Protein AF-A0A7X6VIM5-F1 (afdb_monomer_lite)

Secondary structure (DSSP, 8-state):
-PPPPPHHHHHHHHHHHHHHHHHHHHHT-HHHHHHHHHHHHHHHHHHTT-HHHHHHHHHHHTTSS-HHHHHHHHHHHHHHT-SHHHHHHHHHHHHT-STTTTHHHHHHHHHHHHTT-STT---

Radius of gyration: 13.99 Å; chains: 1; bounding box: 31×36×42 Å

Foldseek 3Di:
DPDDDALVSLLVLLVVLQVQLLVCVVVVVVVSNVVSVVVLVVSLVVCLVPVVSLQSNLVVQCPDPDLSSVLSSLLSCLVSVHPPVSSLVSLVVLLPDPPSPPSNVSSVVSNCQSVCVDPPGHD

Sequence (123 aa):
MRKKLTAQEIVNLHIESDKISDIATVEGDYRTNNREGKKINKLFTLLAHDIELAQEVYGILLDYDNITTRTEAAAACLKLSIHKNKAVQVLEELSKRNDIGIRRLNAEMTLRVWRGEFPGKTL

pLDDT: mean 95.02, std 6.8, range [43.62, 98.69]

Structure (mmCIF, N/CA/C/O backbone):
data_AF-A0A7X6VIM5-F1
#
_entry.id   AF-A0A7X6VIM5-F1
#
loop_
_atom_site.group_PDB
_atom_site.id
_atom_site.type_symbol
_atom_site.label_atom_id
_atom_site.label_alt_id
_atom_site.label_comp_id
_atom_site.label_asym_id
_atom_site.label_entity_id
_atom_site.label_seq_id
_atom_site.pdbx_PDB_ins_code
_atom_site.Cartn_x
_atom_site.Cartn_y
_atom_site.Cartn_z
_atom_site.occupancy
_atom_site.B_iso_or_equiv
_atom_site.auth_seq_id
_atom_site.auth_comp_id
_atom_site.auth_asym_id
_atom_site.auth_atom_id
_atom_site.pdbx_PDB_model_num
ATOM 1 N N . MET A 1 1 ? -4.949 16.732 26.371 1.00 43.62 1 MET A N 1
ATOM 2 C CA . MET A 1 1 ? -5.206 15.570 25.488 1.00 43.62 1 MET A CA 1
ATOM 3 C C . MET A 1 1 ? -4.513 15.829 24.157 1.00 43.62 1 MET A C 1
ATOM 5 O O . MET A 1 1 ? -4.664 16.930 23.642 1.00 43.62 1 MET A O 1
ATOM 9 N N . ARG A 1 2 ? -3.710 14.896 23.620 1.00 60.75 2 ARG A N 1
ATOM 10 C CA . ARG A 1 2 ? -3.202 15.035 22.240 1.00 60.75 2 ARG A CA 1
ATOM 11 C C . ARG A 1 2 ? -4.399 14.948 21.285 1.00 60.75 2 ARG A C 1
ATOM 13 O O . ARG A 1 2 ? -5.246 14.080 21.475 1.00 60.75 2 ARG A O 1
ATOM 20 N N . LYS A 1 3 ? -4.484 15.855 20.306 1.00 75.50 3 LYS A N 1
ATOM 21 C CA . LYS A 1 3 ? -5.526 15.841 19.266 1.00 75.50 3 LYS A CA 1
ATOM 22 C C . LYS A 1 3 ? -5.475 14.486 18.540 1.00 75.50 3 LYS A C 1
ATOM 24 O O . LYS A 1 3 ? -4.401 14.097 18.083 1.00 75.50 3 LYS A O 1
ATOM 29 N N . LYS A 1 4 ? -6.603 13.767 18.471 1.00 84.50 4 LYS A N 1
ATOM 30 C CA . LYS A 1 4 ? -6.724 12.558 17.639 1.00 84.50 4 LYS A CA 1
ATOM 31 C C . LYS A 1 4 ? -6.719 13.009 16.175 1.00 84.50 4 LYS A C 1
ATOM 33 O O . LYS A 1 4 ? -7.432 13.953 15.838 1.00 84.50 4 LYS A O 1
ATOM 38 N N . LEU A 1 5 ? -5.877 12.390 15.352 1.00 90.44 5 LEU A N 1
ATOM 39 C CA . LEU A 1 5 ? -5.851 12.656 13.915 1.00 90.44 5 LEU A CA 1
ATOM 40 C C . LEU A 1 5 ? -7.121 12.088 13.271 1.00 90.44 5 LEU A C 1
ATOM 42 O O . LEU A 1 5 ? -7.598 11.024 13.666 1.00 90.44 5 LEU A O 1
ATOM 46 N N . THR A 1 6 ? -7.654 12.802 12.291 1.00 95.25 6 THR A N 1
ATOM 47 C CA . THR A 1 6 ? -8.747 12.337 11.430 1.00 95.25 6 THR A CA 1
ATOM 48 C C . THR A 1 6 ? -8.228 11.361 10.370 1.00 95.25 6 THR A C 1
ATOM 50 O O . THR A 1 6 ? -7.035 11.362 10.057 1.00 95.25 6 THR A O 1
ATOM 53 N N . ALA A 1 7 ? -9.120 10.565 9.771 1.00 95.94 7 ALA A N 1
ATOM 54 C CA . ALA A 1 7 ? -8.761 9.665 8.675 1.00 95.94 7 ALA A CA 1
ATOM 55 C C . ALA A 1 7 ? -8.073 10.415 7.525 1.00 95.94 7 ALA A C 1
ATOM 57 O O . ALA A 1 7 ? -7.000 10.016 7.079 1.00 95.94 7 ALA A O 1
ATOM 58 N N . GLN A 1 8 ? -8.621 11.565 7.119 1.00 96.81 8 GLN A N 1
ATOM 59 C CA . GLN A 1 8 ? -8.050 12.367 6.038 1.00 96.81 8 GLN A CA 1
ATOM 60 C C . GLN A 1 8 ? -6.670 12.946 6.384 1.00 96.81 8 GLN A C 1
ATOM 62 O O . GLN A 1 8 ? -5.790 12.979 5.526 1.00 96.81 8 GLN A O 1
ATOM 67 N N . GLU A 1 9 ? -6.446 13.380 7.631 1.00 97.19 9 GLU A N 1
ATOM 68 C CA . GLU A 1 9 ? -5.115 13.827 8.073 1.00 97.19 9 GLU A CA 1
ATOM 69 C C . GLU A 1 9 ? -4.093 12.681 7.952 1.00 97.19 9 GLU A C 1
ATOM 71 O O . GLU A 1 9 ? -2.980 12.902 7.481 1.00 97.19 9 GLU A O 1
ATOM 76 N N . ILE A 1 10 ? -4.475 11.450 8.307 1.00 97.38 10 ILE A N 1
ATOM 77 C CA . ILE A 1 10 ? -3.601 10.272 8.199 1.00 97.38 10 ILE A CA 1
ATOM 78 C C . ILE A 1 10 ? -3.360 9.880 6.735 1.00 97.38 10 ILE A C 1
ATOM 80 O O . ILE A 1 10 ? -2.219 9.610 6.364 1.00 97.38 10 ILE A O 1
ATOM 84 N N . VAL A 1 11 ? -4.400 9.894 5.895 1.00 98.12 11 VAL A N 1
ATOM 85 C CA . VAL A 1 11 ? -4.294 9.654 4.444 1.00 98.12 11 VAL A CA 1
ATOM 86 C C . VAL A 1 11 ? -3.297 10.623 3.809 1.00 98.12 11 VAL A C 1
ATOM 88 O O . VAL A 1 11 ? -2.417 10.201 3.063 1.00 98.12 11 VAL A O 1
ATOM 91 N N . ASN A 1 12 ? -3.378 11.911 4.148 1.00 97.88 12 ASN A N 1
ATOM 92 C CA . ASN A 1 12 ? -2.468 12.922 3.611 1.00 97.88 12 ASN A CA 1
ATOM 93 C C . ASN A 1 12 ? -1.015 12.672 4.039 1.00 97.88 12 ASN A C 1
ATOM 95 O O . ASN A 1 12 ? -0.111 12.789 3.213 1.00 97.88 12 ASN A O 1
ATOM 99 N N . LEU A 1 13 ? -0.793 12.286 5.302 1.00 97.62 13 LEU A N 1
ATOM 100 C CA . LEU A 1 13 ? 0.541 11.942 5.808 1.00 97.62 13 LEU A CA 1
ATOM 101 C C . LEU A 1 13 ? 1.126 10.713 5.100 1.00 97.62 13 LEU A C 1
ATOM 103 O O . LEU A 1 13 ? 2.318 10.700 4.797 1.00 97.62 13 LEU A O 1
ATOM 107 N N . HIS A 1 14 ? 0.295 9.705 4.814 1.00 97.19 14 HIS A N 1
ATOM 108 C CA . HIS A 1 14 ? 0.690 8.560 3.995 1.00 97.19 14 HIS A CA 1
ATOM 109 C C . HIS A 1 14 ? 1.121 9.009 2.602 1.00 97.19 14 HIS A C 1
ATOM 111 O O . HIS A 1 14 ? 2.264 8.795 2.219 1.00 97.19 14 HIS A O 1
ATOM 117 N N . ILE A 1 15 ? 0.248 9.714 1.881 1.00 97.12 15 ILE A N 1
ATOM 118 C CA . ILE A 1 15 ? 0.512 10.165 0.510 1.00 97.12 15 ILE A CA 1
ATOM 119 C C . ILE A 1 15 ? 1.798 10.997 0.423 1.00 97.12 15 ILE A C 1
ATOM 121 O O . ILE A 1 15 ? 2.563 10.844 -0.528 1.00 97.12 15 ILE A O 1
ATOM 125 N N . GLU A 1 16 ? 2.046 11.886 1.386 1.00 97.56 16 GLU A N 1
ATOM 126 C CA . GLU A 1 16 ? 3.268 12.691 1.424 1.00 97.56 16 GLU A CA 1
ATOM 127 C C . GLU A 1 16 ? 4.517 11.811 1.576 1.00 97.56 16 GLU A C 1
ATOM 129 O O . GLU A 1 16 ? 5.431 11.881 0.750 1.00 97.56 16 GLU A O 1
ATOM 134 N N . SER A 1 17 ? 4.548 10.951 2.597 1.00 97.62 17 SER A N 1
ATOM 135 C CA . SER A 1 17 ? 5.692 10.072 2.851 1.00 97.62 17 SER A CA 1
ATOM 136 C C . SER A 1 17 ? 5.898 9.032 1.747 1.00 97.62 17 SER A C 1
ATOM 138 O O . SER A 1 17 ? 7.042 8.750 1.385 1.00 97.62 17 SER A O 1
ATOM 140 N N . ASP A 1 18 ? 4.826 8.497 1.169 1.00 96.62 18 ASP A N 1
ATOM 141 C CA . ASP A 1 18 ? 4.885 7.492 0.109 1.00 96.62 18 ASP A CA 1
ATOM 142 C C . ASP A 1 18 ? 5.389 8.094 -1.204 1.00 96.62 18 ASP A C 1
ATOM 144 O O . ASP A 1 18 ? 6.207 7.474 -1.874 1.00 96.62 18 ASP A O 1
ATOM 148 N N . LYS A 1 19 ? 4.998 9.330 -1.550 1.00 96.69 19 LYS A N 1
ATOM 149 C CA . LYS A 1 19 ? 5.559 10.044 -2.713 1.00 96.69 19 LYS A CA 1
ATOM 150 C C . LYS A 1 19 ? 7.063 10.261 -2.578 1.00 96.69 19 LYS A C 1
ATOM 152 O O . LYS A 1 19 ? 7.800 10.078 -3.544 1.00 96.69 19 LYS A O 1
ATOM 157 N N . ILE A 1 20 ? 7.524 10.639 -1.385 1.00 97.69 20 ILE A N 1
ATOM 158 C CA . ILE A 1 20 ? 8.957 10.808 -1.116 1.00 97.69 20 ILE A CA 1
ATOM 159 C C . ILE A 1 20 ? 9.675 9.454 -1.218 1.00 97.69 20 ILE A C 1
ATOM 161 O O . ILE A 1 20 ? 10.741 9.369 -1.824 1.00 97.69 20 ILE A O 1
ATOM 165 N N . SER A 1 21 ? 9.082 8.394 -0.664 1.00 95.31 21 SER A N 1
ATOM 166 C CA . SER A 1 21 ? 9.624 7.028 -0.714 1.00 95.31 21 SER A CA 1
ATOM 167 C C . SER A 1 21 ? 9.682 6.479 -2.143 1.00 95.31 21 SER A C 1
ATOM 169 O O . SER A 1 21 ? 10.652 5.820 -2.514 1.00 95.31 21 SER A O 1
ATOM 171 N N . ASP A 1 22 ? 8.683 6.797 -2.968 1.00 94.50 22 ASP A N 1
ATOM 172 C CA . ASP A 1 22 ? 8.599 6.413 -4.377 1.00 94.50 22 ASP A CA 1
ATOM 173 C C . ASP A 1 22 ? 9.770 6.992 -5.184 1.00 94.50 22 ASP A C 1
ATOM 175 O O . ASP A 1 22 ? 10.470 6.256 -5.881 1.00 94.50 22 ASP A O 1
ATOM 179 N N . ILE A 1 23 ? 10.038 8.292 -5.020 1.00 95.38 23 ILE A N 1
ATOM 180 C CA . ILE A 1 23 ? 11.172 8.980 -5.656 1.00 95.38 23 ILE A CA 1
ATOM 181 C C . ILE A 1 23 ? 12.495 8.411 -5.134 1.00 95.38 23 ILE A C 1
ATOM 183 O O . ILE A 1 23 ? 13.334 7.970 -5.918 1.00 95.38 23 ILE A O 1
ATOM 187 N N . ALA A 1 24 ? 12.653 8.337 -3.809 1.00 95.44 24 ALA A N 1
ATOM 188 C CA . ALA A 1 24 ? 13.872 7.845 -3.174 1.00 95.44 24 ALA A CA 1
ATOM 189 C C . ALA A 1 24 ? 14.205 6.397 -3.576 1.00 95.44 24 ALA A C 1
ATOM 191 O O . ALA A 1 24 ? 15.374 6.045 -3.717 1.00 95.44 24 ALA A O 1
ATOM 192 N N . THR A 1 25 ? 13.192 5.557 -3.806 1.00 91.88 25 THR A N 1
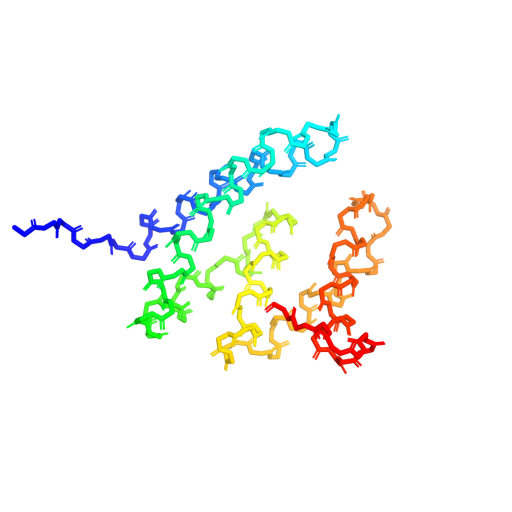ATOM 193 C CA . THR A 1 25 ? 13.368 4.182 -4.294 1.00 91.88 25 THR A CA 1
ATOM 194 C C . THR A 1 25 ? 13.940 4.153 -5.708 1.00 91.88 25 THR A C 1
ATOM 196 O O . THR A 1 25 ? 14.838 3.360 -5.987 1.00 91.88 25 THR A O 1
ATOM 199 N N . VAL A 1 26 ? 13.440 5.010 -6.601 1.00 92.25 26 VAL A N 1
ATOM 200 C CA . VAL A 1 26 ? 13.925 5.095 -7.987 1.00 92.25 26 VAL A CA 1
ATOM 201 C C . VAL A 1 26 ? 15.345 5.664 -8.042 1.00 92.25 26 VAL A C 1
ATOM 203 O O . VAL A 1 26 ? 16.161 5.192 -8.829 1.00 92.25 26 VAL A O 1
ATOM 206 N N . GLU A 1 27 ? 15.658 6.634 -7.184 1.00 94.94 27 GLU A N 1
ATOM 207 C CA . GLU A 1 27 ? 16.975 7.279 -7.112 1.00 94.94 27 GLU A CA 1
ATOM 208 C C . GLU A 1 27 ? 18.011 6.479 -6.306 1.00 94.94 27 GLU A C 1
ATOM 210 O O . GLU A 1 27 ? 19.198 6.802 -6.320 1.00 94.94 27 GLU A O 1
ATOM 215 N N . GLY A 1 28 ? 17.585 5.437 -5.588 1.00 93.62 28 GLY A N 1
ATOM 216 C CA . GLY A 1 28 ? 18.452 4.679 -4.687 1.00 93.62 28 GLY A CA 1
ATOM 217 C C . GLY 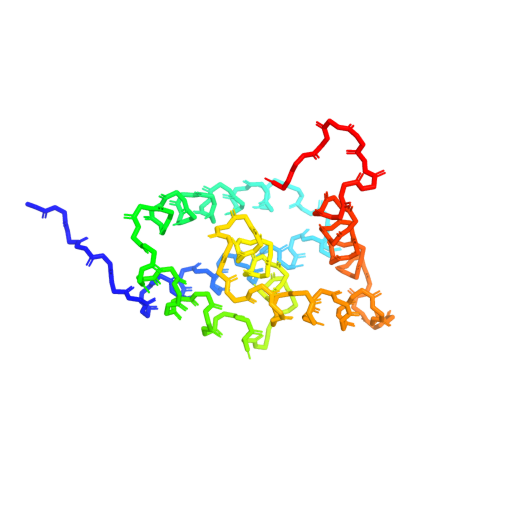A 1 28 ? 18.823 5.425 -3.396 1.00 93.62 28 GLY A C 1
ATOM 218 O O . GLY A 1 28 ? 19.753 5.009 -2.701 1.00 93.62 28 GLY A O 1
ATOM 219 N N . ASP A 1 29 ? 18.102 6.492 -3.029 1.00 96.50 29 ASP A N 1
ATOM 220 C CA . ASP A 1 29 ? 18.268 7.206 -1.755 1.00 96.50 29 ASP A CA 1
ATOM 221 C C . ASP A 1 29 ? 17.647 6.412 -0.594 1.00 96.50 29 ASP A C 1
ATOM 223 O O . ASP A 1 29 ? 16.587 6.715 -0.031 1.00 96.50 29 ASP A O 1
ATOM 227 N N . TYR A 1 30 ? 18.364 5.369 -0.186 1.00 94.50 30 TYR A N 1
ATOM 228 C CA . TYR A 1 30 ? 17.980 4.517 0.932 1.00 94.50 30 TYR A CA 1
ATOM 229 C C . TYR A 1 30 ? 17.851 5.290 2.252 1.00 94.50 30 TYR A C 1
ATOM 231 O O . TYR A 1 30 ? 17.093 4.879 3.132 1.00 94.50 30 TYR A O 1
ATOM 239 N N . ARG A 1 31 ? 18.575 6.403 2.438 1.00 97.62 31 ARG A N 1
ATOM 240 C CA . ARG A 1 31 ? 18.537 7.169 3.691 1.00 97.62 31 ARG A CA 1
ATOM 241 C C . ARG A 1 31 ? 17.202 7.886 3.834 1.00 97.62 31 ARG A C 1
ATOM 243 O O . ARG A 1 31 ? 16.596 7.816 4.908 1.00 97.62 31 ARG A O 1
ATOM 250 N N . THR A 1 32 ? 16.753 8.550 2.774 1.00 97.62 32 THR A N 1
ATOM 251 C CA . THR A 1 32 ? 15.442 9.201 2.742 1.00 97.62 32 THR A CA 1
ATOM 252 C C . THR A 1 32 ? 14.331 8.165 2.823 1.00 97.62 32 THR A C 1
ATOM 254 O O . THR A 1 32 ? 13.466 8.295 3.690 1.00 97.62 32 THR A O 1
ATOM 257 N N . ASN A 1 33 ? 14.416 7.085 2.040 1.00 94.75 33 ASN A N 1
ATOM 258 C CA . ASN A 1 33 ? 13.419 6.015 2.070 1.00 94.75 33 ASN A CA 1
ATOM 259 C C . ASN A 1 33 ? 13.253 5.423 3.485 1.00 94.75 33 ASN A C 1
ATOM 261 O O . ASN A 1 33 ? 12.153 5.346 4.027 1.00 94.75 33 ASN A O 1
ATOM 265 N N . ASN A 1 34 ? 14.363 5.122 4.167 1.00 95.88 34 ASN A N 1
ATOM 266 C CA . ASN A 1 34 ? 14.331 4.608 5.539 1.00 95.88 34 ASN A CA 1
ATOM 267 C C . ASN A 1 34 ? 13.749 5.607 6.552 1.00 95.88 34 ASN A C 1
ATOM 269 O O . ASN A 1 34 ? 13.167 5.203 7.564 1.00 95.88 34 ASN A O 1
ATOM 273 N N . ARG A 1 35 ? 13.930 6.916 6.339 1.00 97.94 35 ARG A N 1
ATOM 274 C CA . ARG A 1 35 ? 13.345 7.946 7.209 1.00 97.94 35 ARG A CA 1
ATOM 275 C C . ARG A 1 35 ? 11.829 7.986 7.058 1.00 97.94 35 ARG A C 1
ATOM 277 O O . ARG A 1 35 ? 11.136 8.042 8.072 1.00 97.94 35 ARG A O 1
ATOM 284 N N . GLU A 1 36 ? 11.333 7.962 5.829 1.00 97.69 36 GLU A N 1
ATOM 285 C CA . GLU A 1 36 ? 9.897 7.985 5.551 1.00 97.69 36 GLU A CA 1
ATOM 286 C C . GLU A 1 36 ? 9.224 6.675 5.974 1.00 97.69 36 GLU A C 1
ATOM 288 O O . GLU A 1 36 ? 8.217 6.720 6.678 1.00 97.69 36 GLU A O 1
ATOM 293 N N . GLY A 1 37 ? 9.859 5.521 5.743 1.00 94.75 37 GLY A N 1
ATOM 294 C CA . GLY A 1 37 ? 9.383 4.230 6.253 1.00 94.75 37 GLY A CA 1
ATOM 295 C C . GLY A 1 37 ? 9.205 4.209 7.779 1.00 94.75 37 GLY A C 1
ATOM 296 O O . GLY A 1 37 ? 8.252 3.633 8.300 1.00 94.75 37 GLY A O 1
ATOM 297 N N . LYS A 1 38 ? 10.051 4.921 8.542 1.00 97.06 38 LYS A N 1
ATOM 298 C CA . LYS A 1 38 ? 9.844 5.093 9.995 1.00 97.06 38 LYS A CA 1
ATOM 299 C C . LYS A 1 38 ? 8.598 5.913 10.334 1.00 97.06 38 LYS A C 1
ATOM 301 O O . LYS A 1 38 ? 8.027 5.696 11.402 1.00 97.06 38 LYS A O 1
ATOM 306 N N . LYS A 1 39 ? 8.198 6.876 9.498 1.00 97.31 39 LYS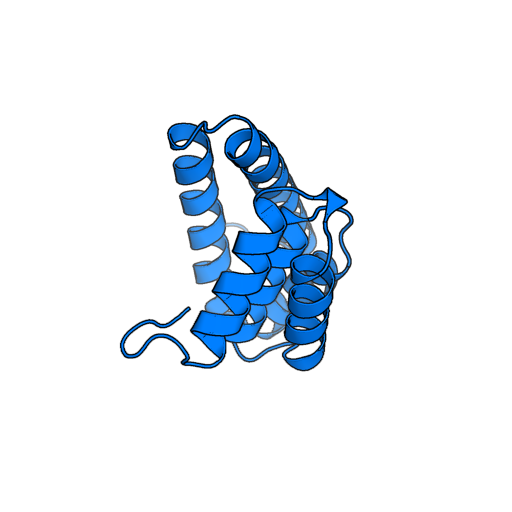 A N 1
ATOM 307 C CA . LYS A 1 39 ? 6.958 7.643 9.696 1.00 97.31 39 LYS A CA 1
ATOM 308 C C . LYS A 1 39 ? 5.746 6.770 9.384 1.00 97.31 39 LYS A C 1
ATOM 310 O O . LYS A 1 39 ? 4.866 6.670 10.235 1.00 97.31 39 LYS A O 1
ATOM 315 N N . ILE A 1 40 ? 5.766 6.070 8.250 1.00 96.56 40 ILE A N 1
ATOM 316 C CA . ILE A 1 40 ? 4.714 5.126 7.849 1.00 96.56 40 ILE A CA 1
ATOM 317 C C . ILE A 1 40 ? 4.501 4.048 8.916 1.00 96.56 40 ILE A C 1
ATOM 319 O O . ILE A 1 40 ? 3.375 3.833 9.354 1.00 96.56 40 ILE A O 1
ATOM 323 N N . ASN A 1 41 ? 5.574 3.464 9.455 1.00 96.06 41 ASN A N 1
ATOM 324 C CA . ASN A 1 41 ? 5.467 2.482 10.538 1.00 96.06 41 ASN A CA 1
ATOM 325 C C . ASN A 1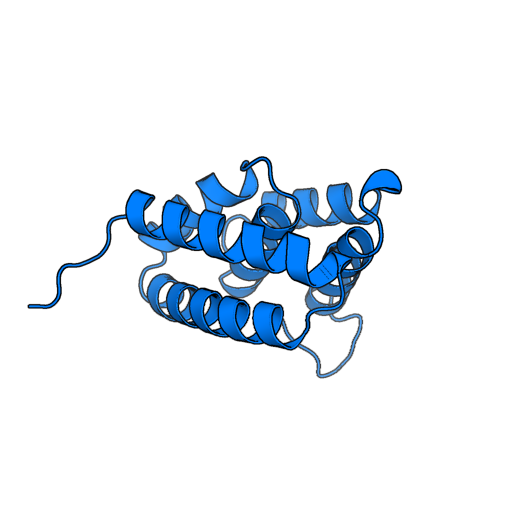 41 ? 4.801 3.041 11.806 1.00 96.06 41 ASN A C 1
ATOM 327 O O . ASN A 1 41 ? 4.078 2.321 12.489 1.00 96.06 41 ASN A O 1
ATOM 331 N N . LYS A 1 42 ? 5.000 4.324 12.134 1.00 96.38 42 LYS A N 1
ATOM 332 C CA . LYS A 1 42 ? 4.301 4.951 13.270 1.00 96.38 42 LYS A CA 1
ATOM 333 C C . LYS A 1 42 ? 2.807 5.110 12.999 1.00 96.38 42 LYS A C 1
ATOM 335 O O . LYS A 1 42 ? 2.017 4.906 13.918 1.00 96.38 42 LYS A O 1
ATOM 340 N N . LEU A 1 43 ? 2.431 5.468 11.769 1.00 96.69 43 LEU A N 1
ATOM 341 C CA . LEU A 1 43 ? 1.028 5.554 11.355 1.00 96.69 43 LEU A CA 1
ATOM 342 C C . LEU A 1 43 ? 0.372 4.173 11.386 1.00 96.69 43 LEU A C 1
ATOM 344 O O . LEU A 1 43 ? -0.697 4.033 11.970 1.00 96.69 43 LEU A O 1
ATOM 348 N N . PHE A 1 44 ? 1.053 3.145 10.872 1.00 97.06 44 PHE A N 1
ATOM 349 C CA . PHE A 1 44 ? 0.594 1.761 10.959 1.00 97.06 44 PHE A CA 1
ATOM 350 C C . PHE A 1 44 ? 0.346 1.337 12.408 1.00 97.06 44 PHE A C 1
ATOM 352 O O . PHE A 1 44 ? -0.734 0.848 12.720 1.00 97.06 44 PHE A O 1
ATOM 359 N N . THR A 1 45 ? 1.300 1.573 13.318 1.00 96.12 45 THR A N 1
ATOM 360 C CA . THR A 1 45 ? 1.112 1.244 14.738 1.00 96.12 45 THR A CA 1
ATOM 361 C C . THR A 1 45 ? -0.099 1.962 15.324 1.00 96.12 45 THR A C 1
ATOM 363 O O . THR A 1 45 ? -0.830 1.360 16.099 1.00 96.12 45 THR A O 1
ATOM 366 N N . LEU A 1 46 ? -0.349 3.222 14.960 1.00 94.88 46 LEU A N 1
ATOM 367 C CA . LEU A 1 46 ? -1.543 3.943 15.405 1.00 94.88 46 LEU A CA 1
ATOM 368 C C . LEU A 1 46 ? -2.825 3.284 14.874 1.00 94.88 46 LEU A C 1
ATOM 370 O O . LEU A 1 46 ? -3.737 3.025 15.654 1.00 94.88 46 LEU A O 1
ATOM 374 N N . LEU A 1 47 ? -2.873 2.980 13.578 1.00 96.81 47 LEU A N 1
ATOM 375 C CA . LEU A 1 47 ? -4.036 2.386 12.912 1.00 96.81 47 LEU A CA 1
ATOM 376 C C . LEU A 1 47 ? -4.306 0.948 13.372 1.00 96.81 47 LEU A C 1
ATOM 378 O O . LEU A 1 47 ? -5.456 0.546 13.491 1.00 96.81 47 LEU A O 1
ATOM 382 N N . ALA A 1 48 ? -3.272 0.185 13.723 1.00 96.38 48 ALA A N 1
ATOM 383 C CA . ALA A 1 48 ? -3.414 -1.172 14.246 1.00 96.38 48 ALA A CA 1
ATOM 384 C C . ALA A 1 48 ? -4.209 -1.239 15.568 1.00 96.38 48 ALA A C 1
ATOM 386 O O . ALA A 1 48 ? -4.738 -2.295 15.904 1.00 96.38 48 ALA A O 1
ATOM 387 N N . HIS A 1 49 ? -4.311 -0.126 16.306 1.00 95.81 49 HIS A N 1
ATOM 388 C CA . HIS A 1 49 ? -5.113 -0.027 17.532 1.00 95.81 49 HIS A CA 1
ATOM 389 C C . HIS A 1 49 ? -6.551 0.466 17.285 1.00 95.81 49 HIS A C 1
ATOM 391 O O . HIS A 1 49 ? -7.336 0.531 18.229 1.00 95.81 49 HIS A O 1
ATOM 397 N N . ASP A 1 50 ? -6.902 0.829 16.049 1.00 96.44 50 ASP A N 1
ATOM 398 C CA . ASP A 1 50 ? -8.211 1.368 15.670 1.00 96.44 50 ASP A CA 1
ATOM 399 C C . ASP A 1 50 ? -8.609 0.811 14.291 1.00 96.44 50 ASP A C 1
ATOM 401 O O . ASP A 1 50 ? -8.375 1.422 13.249 1.00 96.44 50 ASP A O 1
ATOM 405 N N . ILE A 1 51 ? -9.159 -0.410 14.285 1.00 97.19 51 ILE A N 1
ATOM 406 C CA . ILE A 1 51 ? -9.442 -1.172 13.056 1.00 97.19 51 ILE A CA 1
ATOM 407 C C . ILE A 1 51 ? -10.497 -0.493 12.175 1.00 97.19 51 ILE A C 1
ATOM 409 O O . ILE A 1 51 ? -10.431 -0.619 10.952 1.00 97.19 51 ILE A O 1
ATOM 413 N N . GLU A 1 52 ? -11.453 0.231 12.758 1.00 97.00 52 GLU A N 1
ATOM 414 C CA . GLU A 1 52 ? -12.432 1.007 11.986 1.00 97.00 52 GLU A CA 1
ATOM 415 C C . GLU A 1 52 ? -11.739 2.140 11.226 1.00 97.00 52 GLU A C 1
ATOM 417 O O . GLU A 1 52 ? -11.881 2.243 10.006 1.00 97.00 52 GLU A O 1
ATOM 422 N N . LEU A 1 53 ? -10.894 2.914 11.916 1.00 97.44 53 LEU A N 1
ATOM 423 C CA . LEU A 1 53 ? -10.094 3.960 11.284 1.00 97.44 53 LEU A CA 1
ATOM 424 C C . LEU A 1 53 ? -9.121 3.387 10.242 1.00 97.44 53 LEU A C 1
ATOM 426 O O . LEU A 1 53 ? -8.934 3.974 9.178 1.00 97.44 53 LEU A O 1
ATOM 430 N N . ALA A 1 54 ? -8.519 2.226 10.514 1.00 98.31 54 ALA A N 1
ATOM 431 C CA . ALA A 1 54 ? -7.653 1.532 9.564 1.00 98.31 54 ALA A CA 1
ATOM 432 C C . ALA A 1 54 ? -8.406 1.130 8.290 1.00 98.31 54 ALA A C 1
ATOM 434 O O . ALA A 1 54 ? -7.883 1.310 7.190 1.00 98.31 54 ALA A O 1
ATOM 435 N N . GLN A 1 55 ? -9.632 0.613 8.417 1.00 98.44 55 GLN A N 1
ATOM 436 C CA . GLN A 1 55 ? -10.461 0.276 7.262 1.00 98.44 55 GLN A CA 1
ATOM 437 C C . GLN A 1 55 ? -10.774 1.505 6.410 1.00 98.44 55 GLN A C 1
ATOM 439 O O . GLN A 1 55 ? -10.663 1.421 5.187 1.00 98.44 55 GLN A O 1
ATOM 444 N N . GLU A 1 56 ? -11.119 2.634 7.025 1.00 98.31 56 GLU A N 1
ATOM 445 C CA . GLU A 1 56 ? -11.376 3.880 6.299 1.00 98.31 56 GLU A CA 1
ATOM 446 C C . GLU A 1 56 ? -10.115 4.367 5.567 1.00 98.31 56 GLU A C 1
ATOM 448 O O . GLU A 1 56 ? -10.116 4.519 4.343 1.00 98.31 56 GLU A O 1
ATOM 453 N N . VAL A 1 57 ? -9.009 4.532 6.300 1.00 98.62 57 VAL A N 1
ATOM 454 C CA . VAL A 1 57 ? -7.746 5.064 5.769 1.00 98.62 57 VAL A CA 1
ATOM 455 C C . VAL A 1 57 ? -7.194 4.183 4.652 1.00 98.62 57 VAL A C 1
ATOM 457 O O . VAL A 1 57 ? -6.931 4.668 3.552 1.00 98.62 57 VAL A O 1
ATOM 460 N N . TYR A 1 58 ? -7.022 2.883 4.899 1.00 98.62 58 TYR A N 1
ATOM 461 C CA . TYR A 1 58 ? -6.427 2.003 3.897 1.00 98.62 58 TYR A CA 1
ATOM 462 C C . TYR A 1 58 ? -7.376 1.707 2.733 1.00 98.62 58 TYR A C 1
ATOM 464 O O . TYR A 1 58 ? -6.905 1.462 1.624 1.00 98.62 58 TYR A O 1
ATOM 472 N N . GLY A 1 59 ? -8.695 1.794 2.942 1.00 98.12 59 GLY A N 1
ATOM 473 C CA . GLY A 1 59 ? -9.676 1.723 1.860 1.00 98.12 59 GLY A CA 1
ATOM 474 C C . GLY A 1 59 ? -9.461 2.822 0.817 1.00 98.12 59 GLY A C 1
ATOM 475 O O . GLY A 1 59 ? -9.441 2.520 -0.377 1.00 98.12 59 GLY A O 1
ATOM 476 N N . ILE A 1 60 ? -9.222 4.056 1.278 1.00 98.25 60 ILE A N 1
ATOM 477 C CA . ILE A 1 60 ? -8.914 5.221 0.433 1.00 98.25 60 ILE A CA 1
ATOM 478 C C . ILE A 1 60 ? -7.550 5.055 -0.251 1.00 98.25 60 ILE A C 1
ATOM 480 O O . ILE A 1 60 ? -7.428 5.256 -1.458 1.00 98.25 60 ILE A O 1
ATOM 484 N N . LEU A 1 61 ? -6.514 4.667 0.501 1.00 98.44 61 LEU A N 1
ATOM 485 C CA . LEU A 1 61 ? -5.146 4.576 -0.027 1.00 98.44 61 LEU A CA 1
ATOM 486 C C . LEU A 1 61 ? -4.978 3.485 -1.099 1.00 98.44 61 LEU A C 1
ATOM 488 O O . LEU A 1 61 ? -4.165 3.648 -2.006 1.00 98.44 61 LEU A O 1
ATOM 492 N N . LEU A 1 62 ? -5.759 2.399 -1.046 1.00 98.50 62 LEU A N 1
ATOM 493 C CA . LEU A 1 62 ? -5.745 1.345 -2.072 1.00 98.50 62 LEU A CA 1
ATOM 494 C C . LEU A 1 62 ? -6.171 1.837 -3.469 1.00 98.50 62 LEU A C 1
ATOM 496 O O . LEU A 1 62 ? -5.755 1.242 -4.467 1.00 98.50 62 LEU A O 1
ATOM 500 N N . ASP A 1 63 ? -6.972 2.905 -3.534 1.00 96.88 63 ASP A N 1
ATOM 501 C CA . ASP A 1 63 ? -7.448 3.522 -4.782 1.00 96.88 63 ASP A CA 1
ATOM 502 C C . ASP A 1 63 ? -6.630 4.751 -5.197 1.00 96.88 63 ASP A C 1
ATOM 504 O O . ASP A 1 63 ? -6.901 5.358 -6.233 1.00 96.88 63 ASP A O 1
ATOM 508 N N . TYR A 1 64 ? -5.638 5.147 -4.398 1.00 96.38 64 TYR A N 1
ATOM 509 C CA . TYR A 1 64 ? -4.871 6.357 -4.656 1.00 96.38 64 TYR A CA 1
ATOM 510 C C . TYR A 1 64 ? -3.901 6.179 -5.834 1.00 96.38 64 TYR A C 1
ATOM 512 O O . TYR A 1 64 ? -3.231 5.155 -5.951 1.00 96.38 64 TYR A O 1
ATOM 520 N N . ASP A 1 65 ? -3.760 7.198 -6.687 1.00 92.38 65 ASP A N 1
ATOM 521 C CA . ASP A 1 65 ? -2.892 7.159 -7.874 1.00 92.38 65 ASP A CA 1
ATOM 522 C C . ASP A 1 65 ? -1.404 7.390 -7.531 1.00 92.38 65 ASP A C 1
ATOM 524 O O . ASP A 1 65 ? -0.763 8.365 -7.925 1.00 92.38 65 ASP A O 1
ATOM 528 N N . ASN A 1 66 ? -0.845 6.497 -6.713 1.00 93.69 66 ASN A N 1
ATOM 529 C CA . ASN A 1 66 ? 0.592 6.339 -6.523 1.00 93.69 66 ASN A CA 1
ATOM 530 C C . ASN A 1 66 ? 0.922 4.870 -6.242 1.00 93.69 66 ASN A C 1
ATOM 532 O O . ASN A 1 66 ? 0.318 4.225 -5.387 1.00 93.69 66 ASN A O 1
ATOM 536 N N . ILE A 1 67 ? 1.914 4.345 -6.959 1.00 94.75 67 ILE A N 1
ATOM 537 C CA . ILE A 1 67 ? 2.300 2.929 -6.910 1.00 94.75 67 ILE A CA 1
ATOM 538 C C . ILE A 1 67 ? 2.761 2.522 -5.507 1.00 94.75 67 ILE A C 1
ATOM 540 O O . ILE A 1 67 ? 2.346 1.477 -5.002 1.00 94.75 67 ILE A O 1
ATOM 544 N N . THR A 1 68 ? 3.606 3.343 -4.882 1.00 95.31 68 THR A N 1
ATOM 545 C CA . THR A 1 68 ? 4.148 3.073 -3.547 1.00 95.31 68 THR A CA 1
ATOM 546 C C . THR A 1 68 ? 3.038 3.132 -2.499 1.00 95.31 68 THR A C 1
ATOM 548 O O . THR A 1 68 ? 2.887 2.173 -1.749 1.00 95.31 68 THR A O 1
ATOM 551 N N . THR A 1 69 ? 2.163 4.144 -2.537 1.00 97.69 69 THR A N 1
ATOM 552 C CA . THR A 1 69 ? 0.987 4.223 -1.653 1.00 97.69 69 THR A CA 1
ATOM 553 C C . THR A 1 69 ? 0.095 2.990 -1.751 1.00 97.69 69 THR A C 1
ATOM 555 O O . THR A 1 69 ? -0.244 2.391 -0.731 1.00 97.69 69 THR A O 1
ATOM 558 N N . ARG A 1 70 ? -0.258 2.559 -2.969 1.00 98.06 70 ARG A N 1
ATOM 559 C CA . ARG A 1 70 ? -1.093 1.363 -3.175 1.00 98.06 70 ARG A CA 1
ATOM 560 C C . ARG A 1 70 ? -0.416 0.097 -2.645 1.00 98.06 70 ARG A C 1
ATOM 562 O O . ARG A 1 70 ? -1.083 -0.743 -2.045 1.00 98.06 70 ARG A O 1
ATOM 569 N N . THR A 1 71 ? 0.899 -0.028 -2.840 1.00 97.62 71 THR A N 1
ATOM 570 C CA . THR A 1 71 ? 1.690 -1.177 -2.368 1.00 97.62 71 THR A CA 1
ATOM 571 C C . THR A 1 71 ? 1.740 -1.229 -0.839 1.00 97.62 71 THR A C 1
ATOM 573 O O . THR A 1 71 ? 1.430 -2.267 -0.255 1.00 97.62 71 THR A O 1
ATOM 576 N N . GLU A 1 72 ? 2.057 -0.108 -0.186 1.00 97.25 72 GLU A N 1
ATOM 577 C CA . GLU A 1 72 ? 2.116 0.007 1.277 1.00 97.25 72 GLU A CA 1
ATOM 578 C C . GLU A 1 72 ? 0.741 -0.214 1.921 1.00 97.25 72 GLU A C 1
ATOM 580 O O . GLU A 1 72 ? 0.607 -0.977 2.881 1.00 97.25 72 GLU A O 1
ATOM 585 N N . ALA A 1 73 ? -0.311 0.383 1.353 1.00 98.38 73 ALA A N 1
ATOM 586 C CA . ALA A 1 73 ? -1.679 0.184 1.822 1.00 98.38 73 ALA A CA 1
ATOM 587 C C . ALA A 1 73 ? -2.110 -1.282 1.705 1.00 98.38 73 ALA A C 1
ATOM 589 O O . ALA A 1 73 ? -2.702 -1.827 2.638 1.00 98.38 73 ALA A O 1
ATOM 590 N N . ALA A 1 74 ? -1.777 -1.948 0.595 1.00 98.62 74 ALA A N 1
ATOM 591 C CA . ALA A 1 74 ? -2.059 -3.366 0.421 1.00 98.62 74 ALA A CA 1
ATOM 592 C C . ALA A 1 74 ? -1.296 -4.231 1.433 1.00 98.62 74 ALA A C 1
ATOM 594 O O . ALA A 1 74 ? -1.905 -5.089 2.073 1.00 98.62 74 ALA A O 1
ATOM 595 N N . ALA A 1 75 ? -0.003 -3.978 1.650 1.00 98.12 75 ALA A N 1
ATOM 596 C CA . ALA A 1 75 ? 0.779 -4.686 2.661 1.00 98.12 75 ALA A CA 1
ATOM 597 C C . ALA A 1 75 ? 0.168 -4.529 4.065 1.00 98.12 75 ALA A C 1
ATOM 599 O O . ALA A 1 75 ? -0.031 -5.520 4.772 1.00 98.12 75 ALA A O 1
ATOM 600 N N . ALA A 1 76 ? -0.194 -3.303 4.455 1.00 98.12 76 ALA A N 1
ATOM 601 C CA . ALA A 1 76 ? -0.832 -3.020 5.739 1.00 98.12 76 ALA A CA 1
ATOM 602 C C . ALA A 1 76 ? -2.198 -3.711 5.883 1.00 98.12 76 ALA A C 1
ATOM 604 O O . ALA A 1 76 ? -2.484 -4.304 6.926 1.00 98.12 76 ALA A O 1
ATOM 605 N N . CYS A 1 77 ? -3.014 -3.704 4.827 1.00 98.56 77 CYS A N 1
ATOM 606 C CA . CYS A 1 77 ? -4.294 -4.408 4.786 1.00 98.56 77 CYS A CA 1
ATOM 607 C C . CYS A 1 77 ? -4.131 -5.908 5.051 1.00 98.56 77 CYS A C 1
ATOM 609 O O . CYS A 1 77 ? -4.839 -6.482 5.882 1.00 98.56 77 CYS A O 1
ATOM 611 N N . LEU A 1 78 ? -3.152 -6.538 4.398 1.00 98.38 78 LEU A N 1
ATOM 612 C CA . LEU A 1 78 ? -2.859 -7.955 4.590 1.00 98.38 78 LEU A CA 1
ATOM 613 C C . LEU A 1 78 ? -2.386 -8.259 6.018 1.00 98.38 78 LEU A C 1
ATOM 615 O O . LEU A 1 78 ? -2.871 -9.227 6.607 1.00 98.38 78 LEU A O 1
ATOM 619 N N . LYS A 1 79 ? -1.522 -7.414 6.604 1.00 97.12 79 LYS A N 1
ATOM 620 C CA . LYS A 1 79 ? -1.080 -7.527 8.010 1.00 97.12 79 LYS A CA 1
ATOM 621 C C . LYS A 1 79 ? -2.244 -7.449 8.996 1.00 97.12 79 LYS A C 1
ATOM 623 O O . LYS A 1 79 ? -2.333 -8.259 9.913 1.00 97.12 79 LYS A O 1
ATOM 628 N N . LEU A 1 80 ? -3.144 -6.486 8.799 1.00 97.50 80 LEU A N 1
ATOM 629 C CA . LEU A 1 80 ? -4.287 -6.234 9.686 1.00 97.50 80 LEU A CA 1
ATOM 630 C C . LEU A 1 80 ? -5.499 -7.112 9.375 1.00 97.50 80 LEU A C 1
ATOM 632 O O . LEU A 1 80 ? -6.518 -7.027 10.052 1.00 97.50 80 LEU A O 1
ATOM 636 N N . SER A 1 81 ? -5.405 -7.970 8.360 1.00 97.44 81 SER A N 1
ATOM 637 C CA . SER A 1 81 ? -6.512 -8.799 7.901 1.00 97.44 81 SER A CA 1
ATOM 638 C C . SER A 1 81 ? -7.766 -8.025 7.453 1.00 97.44 81 SER A C 1
ATOM 640 O O . SER A 1 81 ? -8.867 -8.572 7.498 1.00 97.44 81 SER A O 1
ATOM 642 N N . ILE A 1 82 ? -7.598 -6.807 6.936 1.00 98.31 82 ILE A N 1
ATOM 643 C CA . ILE A 1 82 ? -8.663 -5.955 6.376 1.00 98.31 82 ILE A CA 1
ATOM 644 C C . ILE A 1 82 ? -8.513 -5.847 4.856 1.00 98.31 82 ILE A C 1
ATOM 646 O O . ILE A 1 82 ? -7.423 -6.053 4.334 1.00 98.31 82 ILE A O 1
ATOM 650 N N . HIS A 1 83 ? -9.599 -5.563 4.126 1.00 98.38 83 HIS A N 1
ATOM 651 C CA . HIS A 1 83 ? -9.591 -5.360 2.660 1.00 98.38 83 HIS A CA 1
ATOM 652 C C . HIS A 1 83 ? -8.824 -6.423 1.846 1.00 98.38 83 HIS A C 1
ATOM 654 O O . HIS A 1 83 ? -8.338 -6.137 0.753 1.00 98.38 83 HIS A O 1
ATOM 660 N N . LYS A 1 84 ? -8.715 -7.659 2.360 1.00 98.31 84 LYS A N 1
ATOM 661 C CA . LYS A 1 84 ? -7.774 -8.686 1.869 1.00 98.31 84 LYS A CA 1
ATOM 662 C C . LYS A 1 84 ? -7.849 -8.897 0.361 1.00 98.31 84 LYS A C 1
ATOM 664 O O . LYS A 1 84 ? -6.827 -8.856 -0.313 1.00 98.31 84 LYS A O 1
ATOM 669 N N . ASN A 1 85 ? -9.057 -9.081 -0.167 1.00 98.31 85 ASN A N 1
ATOM 670 C CA . ASN A 1 85 ? -9.262 -9.362 -1.589 1.00 98.31 85 ASN A CA 1
ATOM 671 C C . ASN A 1 85 ? -8.753 -8.214 -2.469 1.00 98.31 85 ASN A C 1
ATOM 673 O O . ASN A 1 85 ? -8.037 -8.450 -3.438 1.00 98.31 85 ASN A O 1
ATOM 677 N N . LYS A 1 86 ? -9.066 -6.970 -2.091 1.00 98.50 86 LYS A N 1
ATOM 678 C CA . LYS A 1 86 ? -8.621 -5.775 -2.812 1.00 98.50 86 LYS A CA 1
ATOM 679 C C . LYS A 1 86 ? -7.109 -5.589 -2.697 1.00 98.50 86 LYS A C 1
ATOM 681 O O . LYS A 1 86 ? -6.456 -5.316 -3.695 1.00 98.50 86 LYS A O 1
ATOM 686 N N . ALA A 1 87 ? -6.541 -5.799 -1.511 1.00 98.69 87 ALA A N 1
ATOM 687 C CA . ALA A 1 87 ? -5.098 -5.730 -1.300 1.00 98.69 87 ALA A CA 1
ATOM 688 C C . ALA A 1 87 ? -4.335 -6.747 -2.169 1.00 98.69 87 ALA A C 1
ATOM 690 O O . ALA A 1 87 ? -3.365 -6.382 -2.830 1.00 98.69 87 ALA A O 1
ATOM 691 N N . VAL A 1 88 ? -4.807 -7.999 -2.237 1.00 98.62 88 VAL A N 1
ATOM 692 C CA . VAL A 1 88 ? -4.241 -9.020 -3.136 1.00 98.62 88 VAL A CA 1
ATOM 693 C C . VAL A 1 88 ? -4.358 -8.584 -4.595 1.00 98.62 88 VAL A C 1
ATOM 695 O O . VAL A 1 88 ? -3.359 -8.611 -5.307 1.00 98.62 88 VAL A O 1
ATOM 698 N N . GLN A 1 89 ? -5.538 -8.131 -5.028 1.00 98.56 89 GLN A N 1
ATOM 699 C CA . GLN A 1 89 ? -5.761 -7.681 -6.404 1.00 98.56 89 GLN A CA 1
ATOM 700 C C . GLN A 1 89 ? -4.800 -6.551 -6.801 1.00 98.56 89 GLN A C 1
ATOM 702 O O . GLN A 1 89 ? -4.202 -6.604 -7.873 1.00 98.56 89 GLN A O 1
ATOM 707 N N . VAL A 1 90 ? -4.615 -5.557 -5.929 1.00 98.50 90 VAL A N 1
ATOM 708 C CA . VAL A 1 90 ? -3.688 -4.441 -6.152 1.00 98.50 90 VAL A CA 1
ATOM 709 C C . VAL A 1 90 ? -2.250 -4.941 -6.309 1.00 98.50 90 VAL A C 1
ATOM 711 O O . VAL A 1 90 ? -1.571 -4.561 -7.259 1.00 98.50 90 VAL A O 1
ATOM 714 N N . LEU A 1 91 ? -1.774 -5.824 -5.427 1.00 98.56 91 LEU A N 1
ATOM 715 C CA . LEU A 1 91 ? -0.409 -6.359 -5.518 1.00 98.56 91 LEU A CA 1
ATOM 716 C C . LEU A 1 91 ? -0.210 -7.236 -6.763 1.00 98.56 91 LEU A C 1
ATOM 718 O O . LEU A 1 91 ? 0.847 -7.195 -7.394 1.00 98.56 91 LEU A O 1
ATOM 722 N N . GLU A 1 92 ? -1.221 -8.009 -7.158 1.00 98.50 92 GLU A N 1
ATOM 723 C CA . GLU A 1 92 ? -1.190 -8.803 -8.389 1.00 98.50 92 GLU A CA 1
ATOM 724 C C . GLU A 1 92 ? -1.181 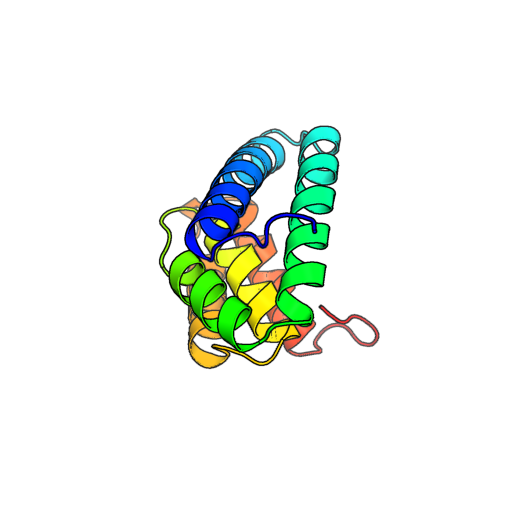-7.935 -9.650 1.00 98.50 92 GLU A C 1
ATOM 726 O O . GLU A 1 92 ? -0.479 -8.261 -10.606 1.00 98.50 92 GLU A O 1
ATOM 731 N N . GLU A 1 93 ? -1.935 -6.836 -9.666 1.00 97.94 93 GLU A N 1
ATOM 732 C CA . GLU A 1 93 ? -1.916 -5.857 -10.755 1.00 97.94 93 GLU A CA 1
ATOM 733 C C . GLU A 1 93 ? -0.531 -5.211 -10.862 1.00 97.94 93 GLU A C 1
ATOM 735 O O . GLU A 1 93 ? 0.095 -5.242 -11.922 1.00 97.94 93 GLU A O 1
ATOM 740 N N . LEU A 1 94 ? -0.024 -4.666 -9.752 1.00 97.69 94 LEU A N 1
ATOM 741 C CA . LEU A 1 94 ? 1.246 -3.942 -9.725 1.00 97.69 94 LEU A CA 1
ATOM 742 C C . LEU A 1 94 ? 2.440 -4.854 -10.030 1.00 97.69 94 LEU A C 1
ATOM 744 O O . LEU A 1 94 ? 3.335 -4.451 -10.767 1.00 97.69 94 LEU A O 1
ATOM 748 N N . SER A 1 95 ? 2.453 -6.098 -9.544 1.00 97.88 95 SER A N 1
ATOM 749 C CA . SER A 1 95 ? 3.547 -7.043 -9.835 1.00 97.88 95 SER A CA 1
ATOM 750 C C . SER A 1 95 ? 3.660 -7.407 -11.321 1.00 97.88 95 SER A C 1
ATOM 752 O O . SER A 1 95 ? 4.748 -7.728 -11.795 1.00 97.88 95 SER A O 1
ATOM 754 N N . LYS A 1 96 ? 2.564 -7.298 -12.083 1.00 97.56 96 LYS A N 1
ATOM 755 C CA . LYS A 1 96 ? 2.523 -7.576 -13.530 1.00 97.56 96 LYS A CA 1
ATOM 756 C C . LYS A 1 96 ? 2.848 -6.356 -14.400 1.00 97.56 96 LYS A C 1
ATOM 758 O O . LYS A 1 96 ? 2.962 -6.493 -15.618 1.00 97.56 96 LYS A O 1
ATOM 763 N N . ARG A 1 97 ? 3.007 -5.166 -13.812 1.00 96.12 97 ARG A N 1
ATOM 764 C CA . ARG A 1 97 ? 3.316 -3.930 -14.545 1.00 96.12 97 ARG A CA 1
ATOM 765 C C . ARG A 1 97 ? 4.805 -3.822 -14.863 1.00 96.12 97 ARG A C 1
ATOM 767 O O . ARG A 1 97 ? 5.649 -3.664 -13.984 1.00 96.12 97 ARG A O 1
ATOM 774 N N . ASN A 1 98 ? 5.140 -3.865 -16.150 1.00 93.75 98 ASN A N 1
ATOM 775 C CA . ASN A 1 98 ? 6.526 -3.734 -16.608 1.00 93.75 98 ASN A CA 1
ATOM 776 C C . ASN A 1 98 ? 7.019 -2.279 -16.636 1.00 93.75 98 ASN A C 1
ATOM 778 O O . ASN A 1 98 ? 8.222 -2.048 -16.554 1.00 93.75 98 ASN A O 1
ATOM 782 N N . ASP A 1 99 ? 6.102 -1.316 -16.705 1.00 95.12 99 ASP A N 1
ATOM 783 C CA . ASP A 1 99 ? 6.366 0.119 -16.835 1.00 95.12 99 ASP A CA 1
ATOM 784 C C . ASP A 1 99 ? 6.801 0.795 -15.523 1.00 95.12 99 ASP A C 1
ATOM 786 O O . ASP A 1 99 ? 7.363 1.887 -15.543 1.00 95.12 99 ASP A O 1
ATOM 790 N N . ILE A 1 100 ? 6.599 0.144 -14.374 1.00 93.38 100 ILE A N 1
ATOM 791 C CA . ILE A 1 100 ? 6.855 0.743 -13.052 1.00 93.38 100 ILE A CA 1
ATOM 792 C C . ILE A 1 100 ? 8.235 0.407 -12.462 1.00 93.38 100 ILE A C 1
ATOM 794 O O . ILE A 1 100 ? 8.548 0.818 -11.338 1.00 93.38 100 ILE A O 1
ATOM 798 N N . GLY A 1 101 ? 9.076 -0.305 -13.218 1.00 92.00 101 GLY A N 1
ATOM 799 C CA . GLY A 1 101 ? 10.455 -0.626 -12.843 1.00 92.00 101 GLY A CA 1
ATOM 800 C C . GLY A 1 101 ? 10.553 -1.456 -11.560 1.00 92.00 101 GLY A C 1
ATOM 801 O O . GLY A 1 101 ? 9.789 -2.400 -11.365 1.00 92.00 101 GLY A O 1
ATOM 802 N N . ILE A 1 102 ? 11.487 -1.094 -10.672 1.00 91.44 102 ILE A N 1
ATOM 803 C CA . ILE A 1 102 ? 11.774 -1.819 -9.419 1.00 91.44 102 ILE A CA 1
ATOM 804 C C . ILE A 1 102 ? 10.546 -1.971 -8.506 1.00 91.44 102 ILE A C 1
ATOM 806 O O . ILE A 1 102 ? 10.433 -2.943 -7.765 1.00 91.44 102 ILE A O 1
ATOM 810 N N . ARG A 1 103 ? 9.570 -1.064 -8.612 1.00 93.81 103 ARG A N 1
ATOM 811 C CA . ARG A 1 103 ? 8.364 -1.057 -7.774 1.00 93.81 103 ARG A CA 1
ATOM 812 C C . ARG A 1 103 ? 7.482 -2.288 -7.979 1.00 93.81 103 ARG A C 1
ATOM 814 O O . ARG A 1 103 ? 6.844 -2.730 -7.029 1.00 93.81 103 ARG A O 1
ATOM 821 N N . ARG A 1 104 ? 7.505 -2.904 -9.169 1.00 96.06 104 ARG A N 1
ATOM 822 C CA . ARG A 1 104 ? 6.791 -4.173 -9.403 1.00 96.06 104 ARG A CA 1
ATOM 823 C C . ARG A 1 104 ? 7.330 -5.299 -8.519 1.00 96.06 104 ARG A C 1
ATOM 825 O O . ARG A 1 104 ? 6.554 -6.125 -8.051 1.00 96.06 104 ARG A O 1
ATOM 832 N N . LEU A 1 105 ? 8.643 -5.300 -8.248 1.00 94.50 105 LEU A N 1
ATOM 833 C CA . LEU A 1 105 ? 9.270 -6.297 -7.382 1.00 94.50 105 LEU A CA 1
ATOM 834 C C . LEU A 1 105 ? 8.846 -6.099 -5.928 1.00 94.50 105 LEU A C 1
ATOM 836 O O . LEU A 1 105 ? 8.649 -7.086 -5.231 1.00 94.50 105 LEU A O 1
ATOM 840 N N . ASN A 1 106 ? 8.631 -4.859 -5.475 1.00 93.88 106 ASN A N 1
ATOM 841 C CA . ASN A 1 106 ? 8.095 -4.610 -4.133 1.00 93.88 106 ASN A CA 1
ATOM 842 C C . ASN A 1 106 ? 6.700 -5.234 -3.978 1.00 93.88 106 ASN A C 1
ATOM 844 O O . ASN A 1 106 ? 6.440 -5.925 -2.990 1.00 93.88 106 ASN A O 1
ATOM 848 N N . ALA A 1 107 ? 5.829 -5.056 -4.975 1.00 97.25 107 ALA A N 1
ATOM 849 C CA . ALA A 1 107 ? 4.501 -5.664 -4.982 1.00 97.25 107 ALA A CA 1
ATOM 850 C C . ALA A 1 107 ? 4.565 -7.202 -5.025 1.00 97.25 107 ALA A C 1
ATOM 852 O O . ALA A 1 107 ? 3.905 -7.872 -4.229 1.00 97.25 107 ALA A O 1
ATOM 853 N N . GLU A 1 108 ? 5.404 -7.763 -5.903 1.00 97.81 108 GLU A N 1
ATOM 854 C CA . GLU A 1 108 ? 5.617 -9.209 -6.011 1.00 97.81 108 GLU A CA 1
ATOM 855 C C . GLU A 1 108 ? 6.119 -9.800 -4.688 1.00 97.81 108 GLU A C 1
ATOM 857 O O . GLU A 1 108 ? 5.520 -10.731 -4.149 1.00 97.81 108 GLU A O 1
ATOM 862 N N . MET A 1 109 ? 7.188 -9.237 -4.123 1.00 96.25 109 MET A N 1
ATOM 863 C CA . MET A 1 109 ? 7.803 -9.745 -2.899 1.00 96.25 109 MET A CA 1
ATOM 864 C C . MET A 1 109 ? 6.854 -9.660 -1.706 1.00 96.25 109 MET A C 1
ATOM 866 O O . MET A 1 109 ? 6.792 -10.599 -0.914 1.00 96.25 109 MET A O 1
ATOM 870 N N . THR A 1 110 ? 6.064 -8.588 -1.609 1.00 96.75 110 THR A N 1
ATOM 871 C CA . THR A 1 110 ? 5.018 -8.449 -0.584 1.00 96.75 110 THR A CA 1
ATOM 872 C C . THR A 1 110 ? 4.012 -9.595 -0.676 1.00 96.75 110 T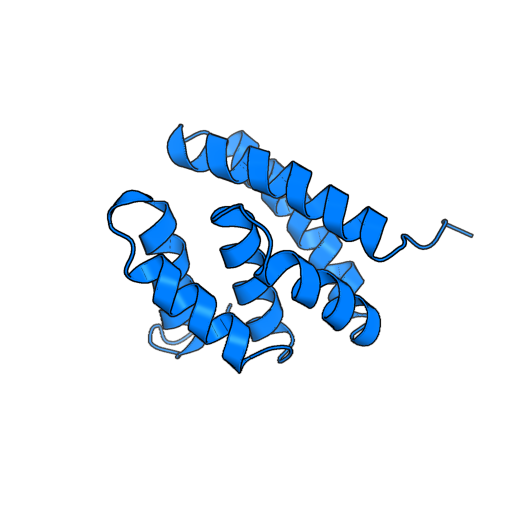HR A C 1
ATOM 874 O O . THR A 1 110 ? 3.719 -10.255 0.322 1.00 96.75 110 THR A O 1
ATOM 877 N N . LEU A 1 111 ? 3.519 -9.885 -1.883 1.00 96.31 111 LEU A N 1
ATOM 878 C CA . LEU A 1 111 ? 2.539 -10.943 -2.107 1.00 96.31 111 LEU A CA 1
ATOM 879 C C . LEU A 1 111 ? 3.105 -12.333 -1.785 1.00 96.31 111 LEU A C 1
ATOM 881 O O . LEU A 1 111 ? 2.434 -13.143 -1.145 1.00 96.31 111 LEU A O 1
ATOM 885 N N . ARG A 1 112 ? 4.351 -12.597 -2.185 1.00 97.06 112 ARG A N 1
ATOM 886 C CA . ARG A 1 112 ? 5.037 -13.875 -1.950 1.00 97.06 112 ARG A CA 1
ATOM 887 C C . ARG A 1 112 ? 5.328 -14.117 -0.469 1.00 97.06 112 ARG A C 1
ATOM 889 O O . ARG A 1 112 ? 5.107 -15.220 0.029 1.00 97.06 112 ARG A O 1
ATOM 896 N N . VAL A 1 113 ? 5.766 -13.084 0.262 1.00 97.00 113 VAL A N 1
ATOM 897 C CA . VAL A 1 113 ? 5.942 -13.157 1.724 1.00 97.00 113 VAL A CA 1
ATOM 898 C C . VAL A 1 113 ? 4.609 -13.437 2.408 1.00 97.00 113 VAL A C 1
ATOM 900 O O . VAL A 1 113 ? 4.535 -14.333 3.244 1.00 97.00 113 VAL A O 1
ATOM 903 N N . TRP A 1 114 ? 3.540 -12.737 2.021 1.00 96.12 114 TRP A N 1
ATOM 904 C CA . TRP A 1 114 ? 2.209 -12.977 2.580 1.00 96.12 114 TRP A CA 1
ATOM 905 C C . TRP A 1 114 ? 1.693 -14.400 2.327 1.00 96.12 114 TRP A C 1
ATOM 907 O O . TRP A 1 114 ? 1.094 -15.005 3.214 1.00 96.12 114 TRP A O 1
ATOM 917 N N . ARG A 1 115 ? 1.969 -14.961 1.143 1.00 95.31 115 ARG A N 1
ATOM 918 C CA . ARG A 1 115 ? 1.636 -16.350 0.777 1.00 95.31 115 ARG A CA 1
ATOM 919 C C . ARG A 1 115 ? 2.467 -17.402 1.513 1.00 95.31 115 ARG A C 1
ATOM 921 O O . ARG A 1 115 ? 2.189 -18.589 1.373 1.00 95.31 115 ARG A O 1
ATOM 928 N N . GLY A 1 116 ? 3.471 -16.991 2.287 1.00 94.62 116 GLY A N 1
ATOM 929 C CA . GLY A 1 116 ? 4.343 -17.906 3.016 1.00 94.62 116 GLY A CA 1
ATOM 930 C C . GLY A 1 116 ? 5.369 -18.614 2.130 1.00 94.62 116 GLY A C 1
ATOM 931 O O . GLY A 1 116 ? 5.896 -19.649 2.525 1.00 94.62 116 GLY A O 1
ATOM 932 N N . GLU A 1 117 ? 5.695 -18.065 0.955 1.00 95.56 117 GLU A N 1
ATOM 933 C CA . GLU A 1 117 ? 6.710 -18.641 0.055 1.00 95.56 117 GLU A CA 1
ATOM 934 C C . GLU A 1 117 ? 8.136 -18.553 0.627 1.00 95.56 117 GLU A C 1
ATOM 936 O O . GLU A 1 117 ? 9.052 -19.213 0.138 1.00 95.56 117 GLU A O 1
ATOM 941 N N . PHE A 1 118 ? 8.327 -17.754 1.680 1.00 92.12 118 PHE A N 1
ATOM 942 C CA . PHE A 1 118 ? 9.588 -17.600 2.398 1.00 92.12 118 PHE A CA 1
ATOM 943 C C . PHE A 1 118 ? 9.412 -18.021 3.865 1.00 92.12 118 PHE A C 1
ATOM 945 O O . PHE A 1 118 ? 9.015 -17.196 4.695 1.00 92.12 118 PHE A O 1
ATOM 952 N N . PRO A 1 119 ? 9.707 -19.287 4.216 1.00 86.81 119 PRO A N 1
ATOM 953 C CA . PRO A 1 119 ? 9.554 -19.785 5.579 1.00 86.81 119 PRO A CA 1
ATOM 954 C C . PRO A 1 119 ? 10.273 -18.905 6.610 1.00 86.81 119 PRO A C 1
ATOM 956 O O . PRO A 1 119 ? 11.427 -18.516 6.426 1.00 86.81 119 PRO A O 1
ATOM 959 N N . GLY A 1 120 ? 9.581 -18.572 7.701 1.00 84.69 120 GLY A N 1
ATOM 960 C CA . GLY A 1 120 ? 10.110 -17.714 8.768 1.00 84.69 120 GLY A CA 1
ATOM 961 C C . GLY A 1 120 ? 10.113 -16.211 8.456 1.00 84.69 120 GLY A C 1
ATOM 962 O O . GLY A 1 120 ? 10.528 -15.421 9.304 1.00 84.69 120 GLY A O 1
ATOM 963 N N . LYS A 1 121 ? 9.641 -15.789 7.276 1.00 81.94 121 LYS A N 1
ATOM 964 C CA . LYS A 1 121 ? 9.348 -14.384 6.976 1.00 81.94 121 LYS A CA 1
ATOM 965 C C . LYS A 1 121 ? 7.854 -14.133 7.130 1.00 81.94 121 LYS A C 1
ATOM 967 O O . LYS A 1 121 ? 7.029 -14.931 6.705 1.00 81.94 121 LYS A O 1
ATOM 972 N N . THR A 1 122 ? 7.526 -13.011 7.750 1.00 81.19 122 THR A N 1
ATOM 973 C CA . THR A 1 122 ? 6.164 -12.483 7.828 1.00 81.19 122 THR A CA 1
ATOM 974 C C . THR A 1 122 ? 6.190 -11.053 7.319 1.00 81.19 122 THR A C 1
ATOM 976 O O . THR A 1 122 ? 7.265 -10.446 7.251 1.00 81.19 122 THR A O 1
ATOM 979 N N . LEU A 1 123 ? 5.028 -10.560 6.893 1.00 81.31 123 LEU A N 1
ATOM 980 C CA . LEU A 1 123 ? 4.875 -9.165 6.502 1.00 81.31 123 LEU A CA 1
ATOM 981 C C . LEU A 1 123 ? 5.207 -8.235 7.674 1.00 81.31 123 LEU A C 1
ATOM 983 O O . LEU A 1 123 ? 4.637 -8.428 8.767 1.00 81.31 123 LEU A O 1
#